Protein AF-A0A2C7AFA8-F1 (afdb_monomer_lite)

Foldseek 3Di:
DDDDDVVVVVVVVVVVVVVVVVVVVVVVVVPQAPCQADWDFDQDLQATFTWGHDNDPPDDTDRPCDPDDVDCRDHDCVNPVDDPDVDPDPPDDPDDDDDPPPPPPPDPDDDDDDDDDDDDPDDDDDDDDDD

Structure (mmCIF, N/CA/C/O backbone):
data_AF-A0A2C7AFA8-F1
#
_entry.id   AF-A0A2C7AFA8-F1
#
loop_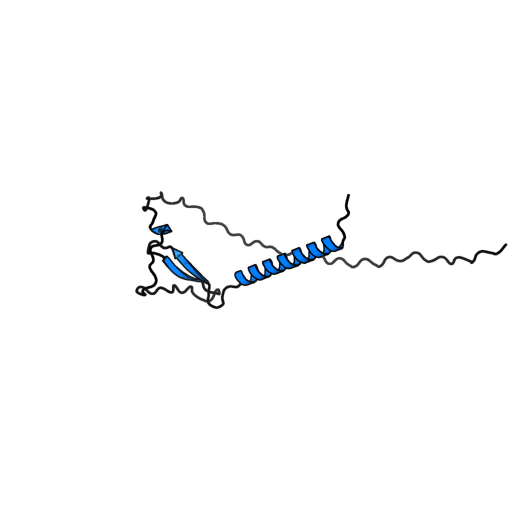
_atom_site.group_PDB
_atom_site.id
_atom_site.type_symbol
_atom_site.label_atom_id
_atom_site.label_alt_id
_atom_site.label_comp_id
_atom_site.label_asym_id
_atom_site.label_entity_id
_atom_site.label_seq_id
_atom_site.pdbx_PDB_ins_code
_atom_site.Cartn_x
_atom_site.Cartn_y
_atom_site.Cartn_z
_atom_site.occupancy
_atom_site.B_iso_or_equiv
_atom_site.auth_seq_id
_atom_site.auth_comp_id
_atom_site.auth_asym_id
_atom_site.auth_atom_id
_atom_site.pdbx_PDB_model_num
ATOM 1 N N . MET A 1 1 ? -1.377 41.184 -26.231 1.00 47.62 1 MET A N 1
ATOM 2 C CA . MET A 1 1 ? -0.750 39.852 -26.077 1.00 47.62 1 MET A CA 1
ATOM 3 C C . MET A 1 1 ? 0.617 40.021 -25.426 1.00 47.62 1 MET A C 1
ATOM 5 O O . MET A 1 1 ? 1.591 40.316 -26.108 1.00 47.62 1 MET A O 1
ATOM 9 N N . THR A 1 2 ? 0.693 39.940 -24.100 1.00 58.97 2 THR A N 1
ATOM 10 C CA . THR A 1 2 ? 1.954 40.039 -23.356 1.00 58.97 2 THR A CA 1
ATOM 11 C C . THR A 1 2 ? 2.692 38.707 -23.470 1.00 58.97 2 THR A C 1
ATOM 13 O O . THR A 1 2 ? 2.235 37.691 -22.956 1.00 58.97 2 THR A O 1
ATOM 16 N N . ARG A 1 3 ? 3.817 38.675 -24.197 1.00 69.38 3 ARG A N 1
ATOM 17 C CA . ARG A 1 3 ? 4.681 37.486 -24.230 1.00 69.38 3 ARG A CA 1
ATOM 18 C C . ARG A 1 3 ? 5.194 37.242 -22.806 1.00 69.38 3 ARG A C 1
ATOM 20 O O . ARG A 1 3 ? 5.846 38.142 -22.267 1.00 69.38 3 ARG A O 1
ATOM 27 N N . PRO A 1 4 ? 4.912 36.086 -22.180 1.00 68.12 4 PRO A N 1
ATOM 28 C CA . PRO A 1 4 ? 5.493 35.778 -20.884 1.00 68.12 4 PRO A CA 1
ATOM 29 C C . PRO A 1 4 ? 7.013 35.791 -21.046 1.00 68.12 4 PRO A C 1
ATOM 31 O O . PRO A 1 4 ? 7.564 35.144 -21.939 1.00 68.12 4 PRO A O 1
ATOM 34 N N . ARG A 1 5 ? 7.686 36.613 -20.235 1.00 82.00 5 ARG A N 1
ATOM 35 C CA . ARG A 1 5 ? 9.143 36.755 -20.284 1.00 82.00 5 ARG A CA 1
ATOM 36 C C . ARG A 1 5 ? 9.765 35.366 -20.078 1.00 82.00 5 ARG A C 1
ATOM 38 O O . ARG A 1 5 ? 9.359 34.683 -19.140 1.00 82.00 5 ARG A O 1
ATOM 45 N N . PRO A 1 6 ? 10.754 34.953 -20.890 1.00 87.44 6 PRO A N 1
ATOM 46 C CA . PRO A 1 6 ? 11.355 33.612 -20.831 1.00 87.44 6 PRO A CA 1
ATOM 47 C C . PRO A 1 6 ? 11.874 33.243 -19.433 1.00 87.44 6 PRO A C 1
ATOM 49 O O . PRO A 1 6 ? 11.892 32.075 -19.059 1.00 87.44 6 PRO A O 1
ATOM 52 N N . PHE A 1 7 ? 12.209 34.248 -18.624 1.00 89.25 7 PHE A N 1
ATOM 53 C CA . PHE A 1 7 ? 12.560 34.093 -17.218 1.00 89.25 7 PHE A CA 1
ATOM 54 C C . PHE A 1 7 ? 11.440 33.481 -16.356 1.00 89.25 7 PHE A C 1
ATOM 56 O O . PHE A 1 7 ? 11.708 32.585 -15.566 1.00 89.25 7 PHE A O 1
ATOM 63 N N . LEU A 1 8 ? 10.183 33.908 -16.532 1.00 91.94 8 LEU A N 1
ATOM 64 C CA . LEU A 1 8 ? 9.037 33.363 -15.790 1.00 91.94 8 LEU A CA 1
ATOM 65 C C . LEU A 1 8 ? 8.771 31.902 -16.161 1.00 91.94 8 LEU A C 1
ATOM 67 O O . LEU A 1 8 ? 8.479 31.094 -15.286 1.00 91.94 8 LEU A O 1
ATOM 71 N N . LEU A 1 9 ? 8.911 31.558 -17.446 1.00 93.44 9 LEU A N 1
ATOM 72 C CA . LEU A 1 9 ? 8.781 30.173 -17.904 1.00 93.44 9 LEU A CA 1
ATOM 73 C C . LEU A 1 9 ? 9.909 29.295 -17.351 1.00 93.44 9 LEU A C 1
ATOM 75 O O . LEU A 1 9 ? 9.643 28.184 -16.906 1.00 93.44 9 LEU A O 1
ATOM 79 N N . SER A 1 10 ? 11.143 29.809 -17.321 1.00 94.38 10 SER A N 1
ATOM 80 C CA . SER A 1 10 ? 12.287 29.114 -16.720 1.00 94.38 10 SER A CA 1
ATOM 81 C C . SER A 1 10 ? 12.081 28.868 -15.222 1.00 94.38 10 SER A C 1
ATOM 83 O O . SER A 1 10 ? 12.242 27.744 -14.752 1.00 94.38 10 SER A O 1
ATOM 85 N N . LEU A 1 11 ? 11.637 29.890 -14.481 1.00 95.94 11 LEU A N 1
ATOM 86 C CA . LEU A 1 11 ? 11.356 29.775 -13.051 1.00 95.94 11 LEU A CA 1
ATOM 87 C C . LEU A 1 11 ? 10.248 28.751 -12.774 1.00 95.94 11 LEU A C 1
ATOM 89 O O . LEU A 1 11 ? 10.403 27.908 -11.895 1.00 95.94 11 LEU A O 1
ATOM 93 N N . LEU A 1 12 ? 9.154 28.797 -13.541 1.00 96.00 12 LEU A N 1
ATOM 94 C CA . LEU A 1 12 ? 8.051 27.846 -13.416 1.00 96.00 12 LEU A CA 1
ATOM 95 C C . LEU A 1 12 ? 8.508 26.412 -13.710 1.00 96.00 12 LEU A C 1
ATOM 97 O O . LEU A 1 12 ? 8.161 25.499 -12.967 1.00 96.00 12 LEU A O 1
ATOM 101 N N . ALA A 1 13 ? 9.311 26.215 -14.758 1.00 96.00 13 ALA A N 1
ATOM 102 C CA . ALA A 1 13 ? 9.858 24.907 -15.099 1.00 96.00 13 ALA A CA 1
ATOM 103 C C . ALA A 1 13 ? 10.748 24.356 -13.974 1.00 96.00 13 ALA A C 1
ATOM 105 O O . ALA A 1 13 ? 10.584 23.207 -13.573 1.00 96.00 13 ALA A O 1
ATOM 106 N N . LEU A 1 14 ? 11.632 25.184 -13.410 1.00 97.00 14 LEU A N 1
ATOM 107 C CA . LEU A 1 14 ? 12.453 24.825 -12.249 1.00 97.00 14 LEU A CA 1
ATOM 108 C C . LEU A 1 14 ? 11.602 24.446 -11.034 1.00 97.00 14 LEU A C 1
ATOM 110 O O . LEU A 1 14 ? 11.896 23.454 -10.368 1.00 97.00 14 LEU A O 1
ATOM 114 N N . LEU A 1 15 ? 10.529 25.194 -10.770 1.00 96.81 15 LEU A N 1
ATOM 115 C CA . LEU A 1 15 ? 9.608 24.908 -9.672 1.00 96.81 15 LEU A CA 1
ATOM 116 C C . LEU A 1 15 ? 8.896 23.565 -9.863 1.00 96.81 15 LEU A C 1
ATOM 118 O O . LEU A 1 15 ? 8.841 22.766 -8.932 1.00 96.81 15 LEU A O 1
ATOM 122 N N . LEU A 1 16 ? 8.402 23.297 -11.072 1.00 96.00 16 LEU A N 1
ATOM 123 C CA . LEU A 1 16 ? 7.730 22.042 -11.410 1.00 96.00 16 LEU A CA 1
ATOM 124 C C . LEU A 1 16 ? 8.682 20.845 -11.310 1.00 96.00 16 LEU A C 1
ATOM 126 O O . LEU A 1 16 ? 8.313 19.816 -10.749 1.00 96.00 16 LEU A O 1
ATOM 130 N N . ILE A 1 17 ? 9.919 20.987 -11.794 1.00 96.38 17 ILE A N 1
ATOM 131 C CA . ILE A 1 17 ? 10.953 19.951 -11.669 1.00 96.38 17 ILE A CA 1
ATOM 132 C C . ILE A 1 17 ? 11.278 19.702 -10.192 1.00 96.38 17 ILE A C 1
ATOM 134 O O . ILE A 1 17 ? 11.322 18.552 -9.758 1.00 96.38 17 ILE A O 1
ATOM 138 N N . GLY A 1 18 ? 11.453 20.768 -9.406 1.00 94.38 18 GLY A N 1
ATOM 139 C CA . GLY A 1 18 ? 11.714 20.668 -7.972 1.00 94.38 18 GLY A CA 1
ATOM 140 C C . GLY A 1 18 ? 10.587 19.958 -7.218 1.00 94.38 18 GLY A C 1
ATOM 141 O O . GLY A 1 18 ? 10.852 19.048 -6.434 1.00 94.38 18 GLY A O 1
ATOM 142 N N . GLN A 1 19 ? 9.329 20.314 -7.493 1.00 92.75 19 GLN A N 1
ATOM 143 C CA . GLN A 1 19 ? 8.160 19.670 -6.886 1.00 92.75 19 GLN A CA 1
ATOM 144 C C . GLN A 1 19 ? 8.021 18.204 -7.307 1.00 92.75 19 GLN A C 1
ATOM 146 O O . GLN A 1 19 ? 7.756 17.352 -6.460 1.00 92.75 19 GLN A O 1
ATOM 151 N N . GLY A 1 20 ? 8.253 17.893 -8.585 1.00 92.12 20 GLY A N 1
ATOM 152 C CA . GLY A 1 20 ? 8.220 16.521 -9.089 1.00 92.12 20 GLY A CA 1
ATOM 153 C C . GLY A 1 20 ? 9.274 15.631 -8.429 1.00 92.12 20 GLY A C 1
ATOM 154 O O . GLY A 1 20 ? 8.959 14.532 -7.976 1.00 92.12 20 GLY A O 1
ATOM 155 N N . LEU A 1 21 ? 10.509 16.124 -8.299 1.00 93.12 21 LEU A N 1
ATOM 156 C CA . LEU A 1 21 ? 11.587 15.409 -7.611 1.00 93.12 21 LEU A CA 1
ATOM 157 C C . LEU A 1 21 ? 11.289 15.225 -6.119 1.00 93.12 21 LEU A C 1
ATOM 159 O O . LEU A 1 21 ? 11.482 14.132 -5.591 1.00 93.12 21 LEU A O 1
ATOM 163 N N . ALA A 1 22 ? 10.787 16.260 -5.442 1.00 87.75 22 ALA A N 1
ATOM 164 C CA . ALA A 1 22 ? 10.427 16.175 -4.029 1.00 87.75 22 ALA A CA 1
ATOM 165 C C . ALA A 1 22 ? 9.317 15.139 -3.783 1.00 87.75 22 ALA A C 1
ATOM 167 O O . ALA A 1 22 ? 9.437 14.320 -2.871 1.00 87.75 22 ALA A O 1
ATOM 168 N N . ALA A 1 23 ? 8.280 15.130 -4.625 1.00 82.81 23 ALA A N 1
ATOM 169 C CA . ALA A 1 23 ? 7.209 14.140 -4.563 1.00 82.81 23 ALA A CA 1
ATOM 170 C C . ALA A 1 23 ? 7.740 12.719 -4.808 1.00 82.81 23 ALA A C 1
ATOM 172 O O . ALA A 1 23 ? 7.457 11.819 -4.021 1.00 82.81 23 ALA A O 1
ATOM 173 N N . ALA A 1 24 ? 8.575 12.523 -5.834 1.00 80.12 24 ALA A N 1
ATOM 174 C CA . ALA A 1 24 ? 9.175 11.224 -6.133 1.00 80.12 24 ALA A CA 1
ATOM 175 C C . ALA A 1 24 ? 10.042 10.701 -4.975 1.00 80.12 24 ALA A C 1
ATOM 177 O O . ALA A 1 24 ? 9.919 9.539 -4.594 1.00 80.12 24 ALA A O 1
ATOM 178 N N . VAL A 1 25 ? 10.875 11.554 -4.368 1.00 86.00 25 VAL A N 1
ATOM 179 C CA . VAL A 1 25 ? 11.699 11.188 -3.201 1.00 86.00 25 VAL A CA 1
ATOM 180 C C . VAL A 1 25 ? 10.830 10.864 -1.989 1.00 86.00 25 VAL A C 1
ATOM 182 O O . VAL A 1 25 ? 11.120 9.908 -1.272 1.00 86.00 25 VAL A O 1
ATOM 185 N N . HIS A 1 26 ? 9.764 11.630 -1.752 1.00 82.19 26 HIS A N 1
ATOM 186 C CA . HIS A 1 26 ? 8.835 11.361 -0.659 1.00 82.19 26 HIS A CA 1
ATOM 187 C C . HIS A 1 26 ? 8.134 10.010 -0.840 1.00 82.19 26 HIS A C 1
ATOM 189 O O . HIS A 1 26 ? 8.144 9.194 0.078 1.00 82.19 26 HIS A O 1
ATOM 195 N N . CYS A 1 27 ? 7.611 9.736 -2.037 1.00 76.38 27 CYS A N 1
ATOM 196 C CA . CYS A 1 27 ? 6.991 8.454 -2.362 1.00 76.38 27 CYS A CA 1
ATOM 197 C C . CYS A 1 27 ? 7.990 7.296 -2.277 1.00 76.38 27 CYS A C 1
ATOM 199 O O . CYS A 1 27 ? 7.645 6.255 -1.735 1.00 76.38 27 CYS A O 1
ATOM 201 N N . LEU A 1 28 ? 9.231 7.470 -2.740 1.00 76.75 28 LEU A N 1
ATOM 202 C CA . LEU A 1 28 ? 10.276 6.449 -2.617 1.00 76.75 28 LEU A CA 1
ATOM 203 C C . LEU A 1 28 ? 10.639 6.169 -1.158 1.00 76.75 28 LEU A C 1
ATOM 205 O O . LEU A 1 28 ? 10.800 5.012 -0.791 1.00 76.75 28 LEU A O 1
ATOM 209 N N . ARG A 1 29 ? 10.727 7.199 -0.310 1.00 77.94 29 ARG A N 1
ATOM 210 C CA . ARG A 1 29 ? 10.952 7.011 1.131 1.00 77.94 29 ARG A CA 1
ATOM 211 C C . ARG A 1 29 ? 9.773 6.333 1.819 1.00 77.94 29 ARG A C 1
ATOM 213 O O . ARG A 1 29 ? 9.997 5.502 2.684 1.00 77.94 29 ARG A O 1
ATOM 220 N N . ALA A 1 30 ? 8.544 6.676 1.441 1.00 72.12 30 ALA A N 1
ATOM 221 C CA . ALA A 1 30 ? 7.345 6.038 1.978 1.00 72.12 30 ALA A CA 1
ATOM 222 C C . ALA A 1 30 ? 7.185 4.586 1.492 1.00 72.12 30 ALA A C 1
ATOM 224 O O . ALA A 1 30 ? 6.653 3.751 2.215 1.00 72.12 30 ALA A O 1
ATOM 225 N N . ALA A 1 31 ? 7.651 4.286 0.277 1.00 68.38 31 ALA A N 1
ATOM 226 C CA . ALA A 1 31 ? 7.624 2.951 -0.308 1.00 68.38 31 ALA A CA 1
ATOM 227 C C . ALA A 1 31 ? 8.775 2.058 0.171 1.00 68.38 31 ALA A C 1
ATOM 229 O O . ALA A 1 31 ? 8.700 0.843 0.003 1.00 68.38 31 ALA A O 1
ATOM 230 N N . GLN A 1 32 ? 9.840 2.629 0.744 1.00 67.94 32 GLN A N 1
ATOM 231 C CA . GLN A 1 32 ? 10.882 1.837 1.382 1.00 67.94 32 GLN A CA 1
ATOM 232 C C . GLN A 1 32 ? 10.302 1.198 2.646 1.00 67.94 32 GLN A C 1
ATOM 234 O O . GLN A 1 32 ? 9.948 1.922 3.580 1.00 67.94 32 GLN A O 1
ATOM 239 N N . PRO A 1 33 ? 10.188 -0.143 2.696 1.00 60.56 33 PRO A N 1
ATOM 240 C CA . PRO A 1 33 ? 9.727 -0.799 3.900 1.00 60.56 33 PRO A CA 1
ATOM 241 C C . PRO A 1 33 ? 10.718 -0.459 5.022 1.00 60.56 33 PRO A C 1
ATOM 243 O O . PRO A 1 33 ? 11.933 -0.551 4.811 1.00 60.56 33 PRO A O 1
ATOM 246 N N . PRO A 1 34 ? 10.244 -0.034 6.204 1.00 63.84 34 PRO A N 1
ATOM 247 C CA . PRO A 1 34 ? 11.126 0.131 7.348 1.00 63.84 34 PRO A CA 1
ATOM 248 C C . PRO A 1 34 ? 11.894 -1.177 7.568 1.00 63.84 34 PRO A C 1
ATOM 250 O O . 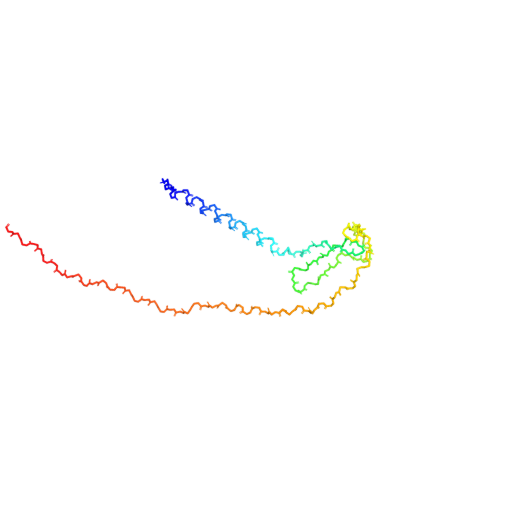PRO A 1 34 ? 11.315 -2.261 7.497 1.00 63.84 34 PRO A O 1
ATOM 253 N N . ALA A 1 35 ? 13.194 -1.083 7.865 1.00 62.41 35 ALA A N 1
ATOM 254 C CA . ALA A 1 35 ? 14.063 -2.249 8.074 1.00 62.41 35 ALA A CA 1
ATOM 255 C C . ALA A 1 35 ? 13.556 -3.206 9.174 1.00 62.41 35 ALA A C 1
ATOM 257 O O . ALA A 1 35 ? 14.010 -4.338 9.275 1.00 62.41 35 ALA A O 1
ATOM 258 N N . GLN A 1 36 ? 12.613 -2.737 9.993 1.00 63.59 36 GLN A N 1
ATOM 259 C CA . GLN A 1 36 ? 11.996 -3.452 11.103 1.00 63.59 36 GLN A CA 1
ATOM 260 C C . GLN A 1 36 ? 10.592 -4.000 10.777 1.00 63.59 36 GLN A C 1
ATOM 262 O O . GLN A 1 36 ? 9.895 -4.418 11.699 1.00 63.59 36 GLN A O 1
ATOM 267 N N . GLY A 1 37 ? 10.162 -3.986 9.509 1.00 66.62 37 GLY A N 1
ATOM 268 C CA . GLY A 1 37 ? 8.818 -4.405 9.097 1.00 66.62 37 GLY A CA 1
ATOM 269 C C . GLY A 1 37 ? 7.747 -3.336 9.340 1.00 66.62 37 GLY A C 1
ATOM 270 O O . GLY A 1 37 ? 7.932 -2.409 10.132 1.00 66.62 37 GLY A O 1
ATOM 271 N N . LEU A 1 38 ? 6.628 -3.424 8.617 1.00 72.75 38 LEU A N 1
ATOM 272 C CA . LEU A 1 38 ? 5.522 -2.471 8.747 1.00 72.75 38 LEU A CA 1
ATOM 273 C C . LEU A 1 38 ? 4.575 -2.930 9.856 1.00 72.75 38 LEU A C 1
ATOM 275 O O . LEU A 1 38 ? 3.959 -3.985 9.741 1.00 72.75 38 LEU A O 1
ATOM 279 N N . MET A 1 39 ? 4.414 -2.115 10.894 1.00 70.81 39 MET A N 1
ATOM 280 C CA . MET A 1 39 ? 3.414 -2.357 11.934 1.00 70.81 39 MET A CA 1
ATOM 281 C C . MET A 1 39 ? 2.050 -1.854 11.455 1.00 70.81 39 MET A C 1
ATOM 283 O O . MET A 1 39 ? 1.884 -0.664 11.188 1.00 70.81 39 MET A O 1
ATOM 287 N N . VAL A 1 40 ? 1.078 -2.756 11.337 1.00 75.38 40 VAL A N 1
ATOM 288 C CA . VAL A 1 40 ? -0.286 -2.448 10.893 1.00 75.38 40 VAL A CA 1
ATOM 289 C C . VAL A 1 40 ? -1.272 -2.841 11.980 1.00 75.38 40 VAL A C 1
ATOM 291 O O . VAL A 1 40 ? -1.262 -3.970 12.463 1.00 75.38 40 VAL A O 1
ATOM 294 N N . HIS A 1 41 ? -2.160 -1.920 12.345 1.00 74.38 41 HIS A N 1
ATOM 295 C CA . HIS A 1 41 ? -3.307 -2.251 13.180 1.00 74.38 41 HIS A CA 1
ATOM 296 C C . HIS A 1 41 ? -4.408 -2.883 12.319 1.00 74.38 41 HIS A C 1
ATOM 298 O O . HIS A 1 41 ? -4.996 -2.210 11.472 1.00 74.38 41 HIS A O 1
ATOM 304 N N . LEU A 1 42 ? -4.693 -4.166 12.533 1.00 76.56 42 LEU A N 1
ATOM 305 C CA . LEU A 1 42 ? -5.820 -4.875 11.942 1.00 76.56 42 LEU A CA 1
ATOM 306 C C . LEU A 1 42 ? -6.981 -4.921 12.929 1.00 76.56 42 LEU A C 1
ATOM 308 O O . LEU A 1 42 ? -6.843 -5.350 14.069 1.00 76.56 42 LEU A O 1
ATOM 312 N N . CYS A 1 43 ? -8.147 -4.483 12.477 1.00 76.75 43 CYS A N 1
ATOM 313 C CA . CYS A 1 43 ? -9.384 -4.624 13.228 1.00 76.75 43 CYS A CA 1
ATOM 314 C C . CYS A 1 43 ? -9.936 -6.040 12.982 1.00 76.75 43 CYS A C 1
ATOM 316 O O . CYS A 1 43 ? -10.289 -6.373 11.850 1.00 76.75 43 CYS A O 1
ATOM 318 N N . THR A 1 44 ? -9.952 -6.880 14.017 1.00 74.00 44 THR A N 1
ATOM 319 C CA . THR A 1 44 ? -10.488 -8.251 13.992 1.00 74.00 44 THR A CA 1
ATOM 320 C C . THR A 1 44 ? -11.767 -8.315 14.842 1.00 74.00 44 THR A C 1
ATOM 322 O O . THR A 1 44 ? -12.025 -7.393 15.624 1.00 74.00 44 THR A O 1
ATOM 325 N N . PRO A 1 45 ? -12.609 -9.360 14.715 1.00 69.25 45 PRO A N 1
ATOM 326 C CA . PRO A 1 45 ? -13.795 -9.500 15.567 1.00 69.25 45 PRO A CA 1
ATOM 327 C C . PRO A 1 45 ? -13.466 -9.606 17.067 1.00 69.25 45 PRO A C 1
ATOM 329 O O . PRO A 1 45 ? -14.327 -9.330 17.899 1.00 69.25 45 PRO A O 1
ATOM 332 N N . GLU A 1 46 ? -12.230 -9.969 17.417 1.00 71.56 46 GLU A N 1
ATOM 333 C CA . GLU A 1 46 ? -11.715 -9.999 18.789 1.00 71.56 46 GLU A CA 1
ATOM 334 C C . GLU A 1 46 ? -11.175 -8.639 19.270 1.00 71.56 46 GLU A C 1
ATOM 336 O O . GLU A 1 46 ? -10.855 -8.499 20.450 1.00 71.56 46 GLU A O 1
ATOM 341 N N . GLY A 1 47 ? -11.052 -7.646 18.383 1.00 70.62 47 GLY A N 1
ATOM 342 C CA . GLY A 1 47 ? -10.551 -6.308 18.692 1.00 70.62 47 GLY A CA 1
ATOM 343 C C . GLY A 1 47 ? -9.434 -5.841 17.758 1.00 70.62 47 GLY A C 1
ATOM 344 O O . GLY A 1 47 ? -9.153 -6.426 16.714 1.00 70.62 47 GLY A O 1
ATOM 345 N N . LEU A 1 48 ? -8.798 -4.727 18.113 1.00 73.88 48 LEU A N 1
ATOM 346 C CA . LEU A 1 48 ? -7.685 -4.178 17.341 1.00 73.88 48 LEU A CA 1
ATOM 347 C C . LEU A 1 48 ? -6.390 -4.963 17.634 1.00 73.88 48 LEU A C 1
ATOM 349 O O . LEU A 1 48 ? -5.879 -4.921 18.751 1.00 73.88 48 LEU A O 1
ATOM 353 N N . ARG A 1 49 ? -5.841 -5.658 16.634 1.00 75.25 49 ARG A N 1
ATOM 354 C CA . ARG A 1 49 ? -4.553 -6.368 16.703 1.00 75.25 49 ARG A CA 1
ATOM 355 C C . ARG A 1 49 ? -3.462 -5.593 15.981 1.00 75.25 49 ARG A C 1
ATOM 357 O O . ARG A 1 49 ? -3.725 -4.961 14.966 1.00 75.25 49 ARG A O 1
ATOM 364 N N . LEU A 1 50 ? -2.235 -5.638 16.485 1.00 74.38 50 LEU A N 1
ATOM 365 C CA . LEU A 1 50 ? -1.068 -5.057 15.825 1.00 74.38 50 LEU A CA 1
ATOM 366 C C . LEU A 1 50 ? -0.272 -6.189 15.177 1.00 74.38 50 LEU A C 1
ATOM 368 O O . LEU A 1 50 ? 0.196 -7.084 15.870 1.00 74.38 50 LEU A O 1
ATOM 372 N N . VAL A 1 51 ? -0.148 -6.168 13.855 1.00 75.44 51 VAL A N 1
ATOM 373 C CA . VAL A 1 51 ? 0.590 -7.185 13.102 1.00 75.44 51 VAL A CA 1
ATOM 374 C C . VAL A 1 51 ? 1.813 -6.547 12.477 1.00 75.44 51 VAL A C 1
ATOM 376 O O . VAL A 1 51 ? 1.731 -5.485 11.854 1.00 75.44 51 VAL A O 1
ATOM 379 N N . ARG A 1 52 ? 2.952 -7.216 12.633 1.00 74.12 52 ARG A N 1
ATOM 380 C CA . ARG A 1 52 ? 4.201 -6.835 11.996 1.00 74.12 52 ARG A CA 1
ATOM 381 C C . ARG A 1 52 ? 4.287 -7.519 10.643 1.00 74.12 52 ARG A C 1
ATOM 383 O O . ARG A 1 52 ? 4.500 -8.726 10.554 1.00 74.12 52 ARG A O 1
ATOM 390 N N . MET A 1 53 ? 4.110 -6.758 9.570 1.00 71.38 53 MET A N 1
ATOM 391 C CA . MET A 1 53 ? 4.376 -7.282 8.237 1.00 71.38 53 MET A CA 1
ATOM 392 C C . MET A 1 53 ? 5.890 -7.391 8.032 1.00 71.38 53 MET A C 1
ATOM 394 O O . MET A 1 53 ? 6.609 -6.418 8.293 1.00 71.38 53 MET A O 1
ATOM 398 N N . PRO A 1 54 ? 6.382 -8.539 7.548 1.00 67.25 54 PRO A N 1
ATOM 399 C CA . PRO A 1 54 ? 7.804 -8.767 7.374 1.00 67.25 54 PRO A CA 1
ATOM 400 C C . PRO A 1 54 ? 8.375 -7.853 6.288 1.00 67.25 54 PRO A C 1
ATOM 402 O O . PRO A 1 54 ? 7.719 -7.543 5.294 1.00 67.25 54 PRO A O 1
ATOM 405 N N . ALA A 1 55 ? 9.624 -7.422 6.473 1.00 66.81 55 ALA A N 1
ATOM 406 C CA . ALA A 1 55 ? 10.319 -6.554 5.521 1.00 66.81 55 ALA A CA 1
ATOM 407 C C . ALA A 1 55 ? 10.836 -7.300 4.270 1.00 66.81 55 ALA A C 1
ATOM 409 O O . ALA A 1 55 ? 11.348 -6.665 3.349 1.00 66.81 55 ALA A O 1
ATOM 410 N N . GLY A 1 56 ? 10.718 -8.632 4.222 1.00 66.81 56 GLY A N 1
ATOM 411 C CA . GLY A 1 56 ? 11.207 -9.466 3.124 1.00 66.81 56 GLY A CA 1
ATOM 412 C C . GLY A 1 56 ? 10.575 -10.864 3.099 1.00 66.81 56 GLY A C 1
ATOM 413 O O . GLY A 1 56 ? 9.894 -11.239 4.052 1.00 66.81 56 GLY A O 1
ATOM 414 N N . PRO A 1 57 ? 10.798 -11.636 2.020 1.00 61.03 57 PRO A N 1
ATOM 415 C CA . PRO A 1 57 ? 10.161 -12.939 1.797 1.00 61.03 57 PRO A CA 1
ATOM 416 C C . PRO A 1 57 ? 10.597 -14.029 2.789 1.00 61.03 57 PRO A C 1
ATOM 418 O O . PRO A 1 57 ? 9.864 -14.993 2.981 1.00 61.03 57 PRO A O 1
ATOM 421 N N . ASP A 1 58 ? 11.752 -13.858 3.438 1.00 64.00 58 ASP A N 1
ATOM 422 C CA . ASP A 1 58 ? 12.338 -14.854 4.347 1.00 64.00 58 ASP A CA 1
ATOM 423 C C . ASP A 1 58 ? 12.019 -14.599 5.828 1.00 64.00 58 ASP A C 1
ATOM 425 O O . ASP A 1 58 ? 12.486 -15.328 6.702 1.00 64.00 58 ASP A O 1
ATOM 429 N N . GLN A 1 59 ? 11.245 -13.554 6.134 1.00 59.25 59 GLN A N 1
ATOM 430 C CA . GLN A 1 59 ? 10.826 -13.259 7.501 1.00 59.25 59 GLN A CA 1
ATOM 431 C C . GLN A 1 59 ? 9.352 -13.647 7.658 1.00 59.25 59 GLN A C 1
ATOM 433 O O . GLN A 1 59 ? 8.512 -13.140 6.911 1.00 59.25 59 GLN A O 1
ATOM 438 N N . PRO A 1 60 ? 9.000 -14.550 8.588 1.00 61.78 60 PRO A N 1
ATOM 439 C CA . PRO A 1 60 ? 7.602 -14.805 8.893 1.00 61.78 60 PRO A CA 1
ATOM 440 C C . PRO A 1 60 ? 6.968 -13.534 9.472 1.00 61.78 60 PRO A C 1
ATOM 442 O O . PRO A 1 60 ? 7.615 -12.773 10.191 1.00 61.78 60 PRO A O 1
ATOM 445 N N . ALA A 1 61 ? 5.696 -13.297 9.152 1.00 61.56 61 ALA A N 1
ATOM 446 C CA . ALA A 1 61 ? 4.917 -12.280 9.844 1.00 61.56 61 ALA A CA 1
ATOM 447 C C . ALA A 1 61 ? 4.761 -12.714 11.306 1.00 61.56 61 ALA A C 1
ATOM 449 O O . ALA A 1 61 ? 4.048 -13.676 11.592 1.00 61.56 61 ALA A O 1
ATOM 450 N N . GLU A 1 62 ? 5.453 -12.044 12.223 1.00 61.44 62 GLU A N 1
ATOM 451 C CA . GLU A 1 62 ? 5.230 -12.243 13.650 1.00 61.44 62 GLU A CA 1
ATOM 452 C C . GLU A 1 62 ? 4.000 -11.433 14.067 1.00 61.44 62 GLU A C 1
ATOM 454 O O . GLU A 1 62 ? 3.971 -10.199 14.021 1.00 61.44 62 GLU A O 1
ATOM 459 N N . GLU A 1 63 ? 2.943 -12.144 14.456 1.00 59.06 63 GLU A N 1
ATOM 460 C CA . GLU A 1 63 ? 1.866 -11.556 15.241 1.00 59.06 63 GLU A CA 1
ATOM 461 C C . GLU A 1 63 ? 2.455 -11.234 16.620 1.00 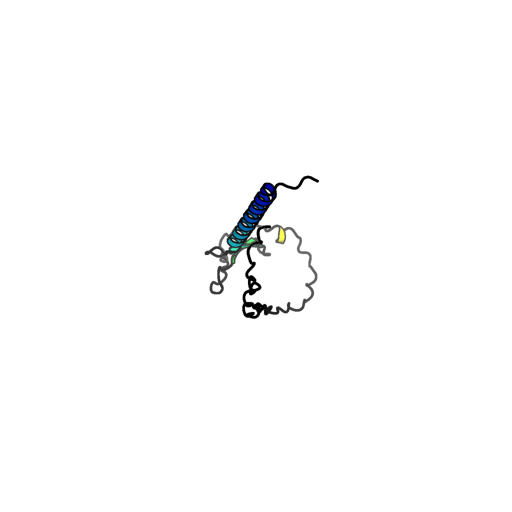59.06 63 GLU A C 1
ATOM 463 O O . GLU A 1 63 ? 2.639 -12.114 17.462 1.00 59.06 63 GLU A O 1
ATOM 468 N N . GLU A 1 64 ? 2.803 -9.967 16.848 1.00 56.78 64 GLU A N 1
ATOM 469 C CA . GLU A 1 64 ? 3.242 -9.501 18.162 1.00 56.78 64 GLU A CA 1
ATOM 470 C C . GLU A 1 64 ? 1.995 -9.372 19.050 1.00 56.78 64 GLU A C 1
ATOM 472 O O . GLU A 1 64 ? 1.385 -8.318 19.215 1.00 56.78 64 GLU A O 1
ATOM 477 N N . GLY A 1 65 ? 1.550 -10.534 19.524 1.00 50.41 65 GLY A N 1
ATOM 478 C CA . GLY A 1 65 ? 0.299 -10.743 20.231 1.00 50.41 65 GLY A CA 1
ATOM 479 C C . GLY A 1 65 ? 0.213 -12.187 20.704 1.00 50.41 65 GLY A C 1
ATOM 480 O O . GLY A 1 65 ? -0.634 -12.951 20.250 1.00 50.41 65 GLY A O 1
ATOM 481 N N . ALA A 1 66 ? 1.117 -12.582 21.604 1.00 45.34 66 ALA A N 1
ATOM 482 C CA . ALA A 1 66 ? 0.998 -13.856 22.304 1.00 45.34 66 ALA A CA 1
ATOM 483 C C . ALA A 1 66 ? -0.400 -13.966 22.949 1.00 45.34 66 ALA A C 1
ATOM 485 O O . ALA A 1 66 ? -0.883 -12.962 23.491 1.00 45.34 66 ALA A O 1
ATOM 486 N N . PRO A 1 67 ? -1.048 -15.148 22.945 1.00 45.75 67 PRO A N 1
ATOM 487 C CA . PRO A 1 67 ? -2.299 -15.346 23.669 1.00 45.75 67 PRO A CA 1
ATOM 488 C C . PRO A 1 67 ? -2.050 -15.058 25.157 1.00 45.75 67 PRO A C 1
ATOM 490 O O . PRO A 1 67 ? -1.451 -15.866 25.861 1.00 45.75 67 PRO A O 1
ATOM 493 N N . GLY A 1 68 ? -2.450 -13.868 25.616 1.00 44.94 68 GLY A N 1
ATOM 494 C CA . GLY A 1 68 ? -2.276 -13.419 27.000 1.00 44.94 68 GLY A CA 1
ATOM 495 C C . GLY A 1 68 ? -1.345 -12.223 27.233 1.00 44.94 68 GLY A C 1
ATOM 496 O O . GLY A 1 68 ? -1.222 -11.809 28.385 1.00 44.94 68 GLY A O 1
ATOM 497 N N . GLN A 1 69 ? -0.722 -11.617 26.213 1.00 45.53 69 GLN A N 1
ATOM 498 C CA . GLN A 1 69 ? -0.149 -10.278 26.417 1.00 45.53 69 GLN A CA 1
ATOM 499 C C . GLN A 1 69 ? -1.280 -9.242 26.511 1.00 45.53 69 GLN A C 1
ATOM 501 O O . GLN A 1 69 ? -2.198 -9.284 25.688 1.00 45.53 69 GLN A O 1
ATOM 506 N N . PRO A 1 70 ? -1.220 -8.279 27.451 1.00 45.09 70 PRO A N 1
ATOM 507 C CA . PRO A 1 70 ? -2.132 -7.146 27.498 1.00 45.09 70 PRO A CA 1
ATOM 508 C C . PRO A 1 70 ? -1.738 -6.155 26.394 1.00 45.09 70 PRO A C 1
ATOM 510 O O . PRO A 1 70 ? -1.389 -5.005 26.651 1.00 45.09 70 PRO A O 1
ATOM 513 N N . GLY A 1 71 ? -1.757 -6.614 25.141 1.00 48.47 71 GLY A N 1
ATOM 514 C CA . GLY A 1 71 ? -1.904 -5.717 24.013 1.00 48.47 71 GLY A CA 1
ATOM 515 C C . GLY A 1 71 ? -3.183 -4.927 24.245 1.00 48.47 71 GLY A C 1
ATOM 516 O O . GLY A 1 71 ? -4.132 -5.445 24.834 1.00 48.47 71 GLY A O 1
ATOM 517 N N . LEU A 1 72 ? -3.185 -3.663 23.842 1.00 51.97 72 LEU A N 1
ATOM 518 C CA . LEU A 1 72 ? -4.359 -2.802 23.806 1.00 51.97 72 LEU A CA 1
ATOM 519 C C . LEU A 1 72 ? -5.461 -3.490 22.979 1.00 51.97 72 LEU A C 1
ATOM 521 O O . LEU A 1 72 ? -5.640 -3.158 21.811 1.00 51.97 72 LEU A O 1
ATOM 525 N N . GLY A 1 73 ? -6.177 -4.453 23.569 1.00 54.75 73 GLY A N 1
ATOM 526 C CA . GLY A 1 73 ? -7.360 -5.139 23.054 1.00 54.75 73 GLY A CA 1
ATOM 527 C C . GLY A 1 73 ? -8.509 -4.149 23.032 1.00 54.75 73 GLY A C 1
ATOM 528 O O . GLY A 1 73 ? -9.503 -4.279 23.740 1.00 54.75 73 GLY A O 1
ATOM 529 N N . GLY A 1 74 ? -8.282 -3.060 22.308 1.00 62.41 74 GLY A N 1
ATOM 530 C CA . GLY A 1 74 ? -9.162 -1.932 22.205 1.00 62.41 74 GLY A CA 1
ATOM 531 C C . GLY A 1 74 ? -10.360 -2.349 21.384 1.00 62.41 74 GLY A C 1
ATOM 532 O O . GLY A 1 74 ? -10.231 -2.942 20.309 1.00 62.41 74 GLY A O 1
ATOM 533 N N . TRP A 1 75 ? -11.525 -1.999 21.908 1.00 64.75 75 TRP A N 1
ATOM 534 C CA . TRP A 1 75 ? -12.767 -1.968 21.166 1.00 64.75 75 TRP A CA 1
ATOM 535 C C . TRP A 1 75 ? -12.537 -1.237 19.837 1.00 64.75 75 TRP A C 1
ATOM 537 O O . TRP A 1 75 ? -12.210 -0.049 19.813 1.00 64.75 75 TRP A O 1
ATOM 547 N N . CYS A 1 76 ? -12.656 -1.960 18.727 1.00 68.69 76 CYS A N 1
ATOM 548 C CA . CYS A 1 76 ? -12.603 -1.363 17.403 1.00 68.69 76 CYS A CA 1
ATOM 549 C C . CYS A 1 76 ? -14.022 -0.928 16.995 1.00 68.69 76 CYS A C 1
ATOM 551 O O . CYS A 1 76 ? -14.877 -1.799 16.801 1.00 68.69 76 CYS A O 1
ATOM 553 N N . PRO A 1 77 ? -14.299 0.379 16.807 1.00 68.56 77 PRO A N 1
ATOM 554 C CA . PRO A 1 77 ? -15.624 0.848 16.400 1.00 68.56 77 PRO A CA 1
ATOM 555 C C . PRO A 1 77 ? -16.097 0.206 15.098 1.00 68.56 77 PRO A C 1
ATOM 557 O O . PRO A 1 77 ? -17.277 -0.074 14.954 1.00 68.56 77 PRO A O 1
ATOM 560 N N . ALA A 1 78 ? -15.199 -0.087 14.156 1.00 68.81 78 ALA A N 1
ATOM 561 C CA . ALA A 1 78 ? -15.596 -0.697 12.889 1.00 68.81 78 ALA A CA 1
ATOM 562 C C . ALA A 1 78 ? -16.181 -2.114 13.065 1.00 68.81 78 ALA A C 1
ATOM 564 O O . ALA A 1 78 ? -17.188 -2.431 12.438 1.00 68.81 78 ALA A O 1
ATOM 565 N N . CYS A 1 79 ? -15.598 -2.941 13.941 1.00 66.31 79 CYS A N 1
ATOM 566 C CA . CYS A 1 79 ? -16.079 -4.306 14.195 1.00 66.31 79 CYS A CA 1
ATOM 567 C C . CYS A 1 79 ? -17.185 -4.386 15.254 1.00 66.31 79 CYS A C 1
ATOM 569 O O . CYS A 1 79 ? -17.994 -5.308 15.201 1.00 66.31 79 CYS A O 1
ATOM 571 N N . HIS A 1 80 ? -17.239 -3.445 16.202 1.00 70.31 80 HIS A N 1
ATOM 572 C CA . HIS A 1 80 ? -18.163 -3.519 17.339 1.00 70.31 80 HIS A CA 1
ATOM 573 C C . HIS A 1 80 ? -19.265 -2.448 17.355 1.00 70.31 80 HIS A C 1
ATOM 575 O O . HIS A 1 80 ? -20.158 -2.541 18.195 1.00 70.31 80 HIS A O 1
ATOM 581 N N . ALA A 1 81 ? -19.237 -1.437 16.477 1.00 69.44 81 ALA A N 1
ATOM 582 C CA . ALA A 1 81 ? -20.325 -0.455 16.386 1.00 69.44 81 ALA A CA 1
ATOM 583 C C . ALA A 1 81 ? -21.464 -0.905 15.463 1.00 69.44 81 ALA A C 1
ATOM 585 O O . ALA A 1 81 ? -22.580 -0.406 15.604 1.00 69.44 81 ALA A O 1
ATOM 586 N N . LEU A 1 82 ? -21.220 -1.840 14.536 1.00 61.50 82 LEU A N 1
ATOM 587 C CA . LEU A 1 82 ? -22.306 -2.441 13.770 1.00 61.50 82 LEU A CA 1
ATOM 588 C C . LEU A 1 82 ? -22.887 -3.626 14.553 1.00 61.50 82 LEU A C 1
ATOM 590 O O . LEU A 1 82 ? -22.138 -4.552 14.877 1.00 61.50 82 LEU A O 1
ATOM 594 N N . PRO A 1 83 ? -24.207 -3.653 14.834 1.00 61.94 83 PRO A N 1
ATOM 595 C CA . PRO A 1 83 ? -24.846 -4.902 15.219 1.00 61.94 83 PRO A CA 1
ATOM 596 C C . PRO A 1 83 ? -24.532 -5.906 14.115 1.00 61.94 83 PRO A C 1
ATOM 598 O O . PRO A 1 83 ? -24.586 -5.542 12.939 1.00 61.94 83 PRO A O 1
ATOM 601 N N . GLN A 1 84 ? -24.154 -7.130 14.484 1.00 62.44 84 GLN A N 1
ATOM 602 C CA . GLN A 1 84 ? -23.876 -8.184 13.518 1.00 62.44 84 GLN A CA 1
ATOM 603 C C . GLN A 1 84 ? -25.168 -8.503 12.763 1.00 62.44 84 GLN A C 1
ATOM 605 O O . GLN A 1 84 ? -25.921 -9.405 13.122 1.00 62.44 84 GLN A O 1
ATOM 610 N N . LEU A 1 85 ? -25.469 -7.703 11.738 1.00 60.97 85 LEU A N 1
ATOM 611 C CA . LEU A 1 85 ? -26.455 -8.046 10.744 1.00 60.97 85 LEU A CA 1
ATOM 612 C C . LEU A 1 85 ? -25.935 -9.339 10.143 1.00 60.97 85 LEU A C 1
ATOM 614 O O . LEU A 1 85 ? -24.811 -9.379 9.640 1.00 60.97 85 LEU A O 1
ATOM 618 N N . ALA A 1 86 ? -26.749 -10.387 10.229 1.00 67.81 86 ALA A N 1
ATOM 619 C CA . ALA A 1 86 ? -26.545 -11.597 9.462 1.00 67.81 86 ALA A CA 1
ATOM 620 C C . ALA A 1 86 ? -26.577 -11.201 7.981 1.00 67.81 86 ALA A C 1
ATOM 622 O O . ALA A 1 86 ? -27.632 -11.130 7.351 1.00 67.81 86 ALA A O 1
ATOM 623 N N . LEU A 1 87 ? -25.410 -10.838 7.457 1.00 69.69 87 LEU A N 1
ATOM 624 C CA . LEU A 1 87 ? -25.224 -10.581 6.049 1.00 69.69 87 LEU A CA 1
ATOM 625 C C . LEU A 1 87 ? -25.417 -11.930 5.349 1.00 69.69 87 LEU A C 1
ATOM 627 O O . LEU A 1 87 ? -24.878 -12.940 5.816 1.00 69.69 87 LEU A O 1
ATOM 631 N N . PRO A 1 88 ? -26.195 -11.984 4.258 1.00 76.50 88 PRO A N 1
ATOM 632 C CA . PRO A 1 88 ? -26.236 -13.182 3.436 1.00 76.50 88 PRO A CA 1
ATOM 633 C C . PRO A 1 88 ? -24.806 -13.543 3.026 1.00 76.50 88 PRO A C 1
ATOM 635 O O . PRO A 1 88 ? -23.983 -12.654 2.791 1.00 76.50 88 PRO A O 1
ATOM 638 N N . ALA A 1 89 ? -24.510 -14.845 2.973 1.00 80.31 89 ALA A N 1
ATOM 639 C CA . ALA A 1 89 ? -23.188 -15.325 2.590 1.00 80.31 89 ALA A CA 1
ATOM 640 C C . ALA A 1 89 ? -22.747 -14.634 1.285 1.00 80.31 89 ALA A C 1
ATOM 642 O O . ALA A 1 89 ? -23.541 -14.588 0.336 1.00 80.31 89 ALA A O 1
ATOM 643 N N . PRO A 1 90 ? -21.527 -14.064 1.229 1.00 77.81 90 PRO A N 1
ATOM 644 C CA . PRO A 1 90 ? -21.068 -13.395 0.025 1.00 77.81 90 PRO A CA 1
ATOM 645 C C . PRO A 1 90 ? -21.091 -14.400 -1.133 1.0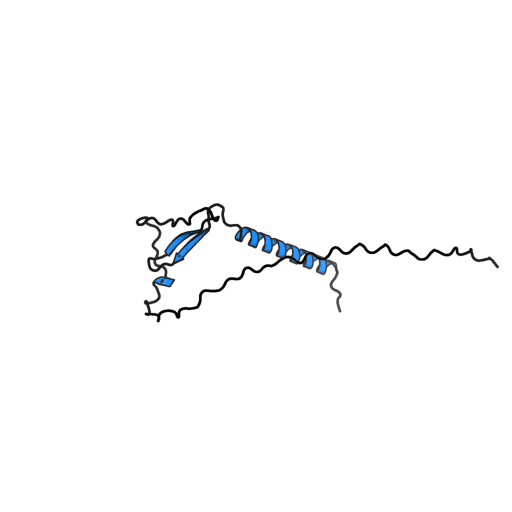0 77.81 90 PRO A C 1
ATOM 647 O O . PRO A 1 90 ? -20.722 -15.564 -0.940 1.00 77.81 90 PRO A O 1
ATOM 650 N N . PRO A 1 91 ? -21.538 -13.994 -2.333 1.00 83.00 91 PRO A N 1
ATOM 651 C CA . PRO A 1 91 ? -21.513 -14.883 -3.482 1.00 83.00 91 PRO A CA 1
ATOM 652 C C . PRO A 1 91 ? -20.072 -15.337 -3.737 1.00 83.00 91 PRO A C 1
ATOM 654 O O . PRO A 1 91 ? -19.138 -14.536 -3.664 1.00 83.00 91 PRO A O 1
ATOM 657 N N . LEU A 1 92 ? -19.893 -16.624 -4.043 1.00 86.69 92 LEU A N 1
ATOM 658 C CA . LEU A 1 92 ? -18.602 -17.173 -4.451 1.00 86.69 92 LEU A CA 1
ATOM 659 C C . LEU A 1 92 ? -18.180 -16.504 -5.763 1.00 86.69 92 LEU A C 1
ATOM 661 O O . LEU A 1 92 ? -18.662 -16.855 -6.840 1.00 86.69 92 LEU A O 1
ATOM 665 N N . LEU A 1 93 ? -17.294 -15.515 -5.668 1.00 85.12 93 LEU A N 1
ATOM 666 C CA . LEU A 1 93 ? -16.650 -14.930 -6.833 1.00 85.12 93 LEU A CA 1
ATOM 667 C C . LEU A 1 93 ? -15.558 -15.893 -7.324 1.00 85.12 93 LEU A C 1
ATOM 669 O O . LEU A 1 93 ? -14.832 -16.460 -6.502 1.00 85.12 93 LEU A O 1
ATOM 673 N N . PRO A 1 94 ? -15.410 -16.097 -8.644 1.00 86.06 94 PRO A N 1
ATOM 674 C CA . PRO A 1 94 ? -14.281 -16.849 -9.171 1.00 86.06 94 PRO A CA 1
ATOM 675 C C . PRO A 1 94 ? -12.973 -16.178 -8.738 1.00 86.06 94 PRO A C 1
ATOM 677 O O . PRO A 1 94 ? -12.873 -14.950 -8.719 1.00 86.06 94 PRO A O 1
ATOM 680 N N . ALA A 1 95 ? -11.966 -16.986 -8.399 1.00 82.94 95 ALA A N 1
ATOM 681 C CA . ALA A 1 95 ? -10.660 -16.470 -8.013 1.00 82.94 95 ALA A CA 1
ATOM 682 C C . ALA A 1 95 ? -10.098 -15.560 -9.125 1.00 82.94 95 ALA A C 1
ATOM 684 O O . ALA A 1 95 ? -10.155 -15.939 -10.304 1.00 82.94 95 ALA A O 1
ATOM 685 N N . PRO A 1 96 ? -9.558 -14.375 -8.787 1.00 79.62 96 PRO A N 1
ATOM 686 C CA . PRO A 1 96 ? -8.958 -13.497 -9.778 1.00 79.62 96 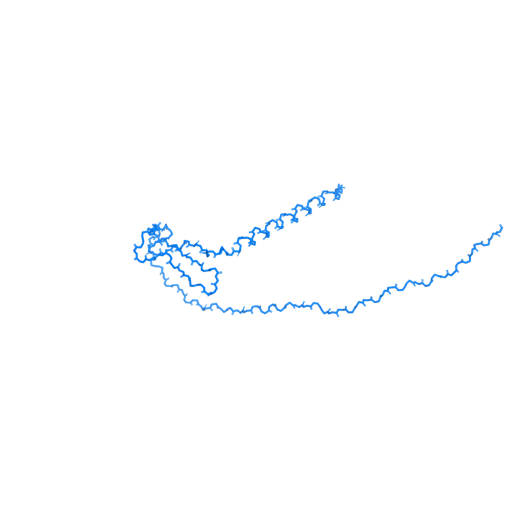PRO A CA 1
ATOM 687 C C . PRO A 1 96 ? -7.820 -14.232 -10.490 1.00 79.62 96 PRO A C 1
ATOM 689 O O . PRO A 1 96 ? -6.899 -14.759 -9.862 1.00 79.62 96 PRO A O 1
ATOM 692 N N . ARG A 1 97 ? -7.891 -14.280 -11.822 1.00 80.56 97 ARG A N 1
ATOM 693 C CA . ARG A 1 97 ? -6.802 -14.786 -12.656 1.00 80.56 97 ARG A CA 1
ATOM 694 C C . ARG A 1 97 ? -5.775 -13.682 -12.836 1.00 80.56 97 ARG A C 1
ATOM 696 O O . ARG A 1 97 ? -5.980 -12.752 -13.610 1.00 80.56 97 ARG A O 1
ATOM 703 N N . TRP A 1 98 ? -4.677 -13.796 -12.105 1.00 77.31 98 TRP A N 1
ATOM 704 C CA . TRP A 1 98 ? -3.517 -12.942 -12.293 1.00 77.31 98 TRP A CA 1
ATOM 705 C C . TRP A 1 98 ? -2.721 -13.441 -13.495 1.00 77.31 98 TRP A C 1
ATOM 707 O O . TRP A 1 98 ? -2.308 -14.598 -13.540 1.00 77.31 98 TRP A O 1
ATOM 717 N N . HIS A 1 99 ? -2.504 -12.561 -14.465 1.00 80.12 99 HIS A N 1
ATOM 718 C CA . HIS A 1 99 ? -1.538 -12.780 -15.530 1.00 80.12 99 HIS A CA 1
ATOM 719 C C . HIS A 1 99 ? -0.352 -11.859 -15.269 1.00 80.12 99 HIS A C 1
ATOM 721 O O . HIS A 1 99 ? -0.531 -10.655 -15.082 1.00 80.12 99 HIS A O 1
ATOM 727 N N . LEU A 1 100 ? 0.853 -12.429 -15.239 1.00 74.50 100 LEU A N 1
ATOM 728 C CA . LEU A 1 100 ? 2.074 -11.636 -15.280 1.00 74.50 100 LEU A CA 1
ATOM 729 C C . LEU A 1 100 ? 2.060 -10.834 -16.580 1.00 74.50 100 LEU A C 1
ATOM 731 O O . LEU A 1 100 ? 1.926 -11.394 -17.668 1.00 74.50 100 LEU A O 1
ATOM 735 N N . ALA A 1 101 ? 2.146 -9.512 -16.459 1.00 71.81 101 ALA A N 1
ATOM 736 C CA . ALA A 1 101 ? 2.353 -8.667 -17.615 1.00 71.81 101 ALA A CA 1
ATOM 737 C C . ALA A 1 101 ? 3.803 -8.867 -18.069 1.00 71.81 101 ALA A C 1
ATOM 739 O O . ALA A 1 101 ? 4.722 -8.343 -17.440 1.00 71.81 101 ALA A O 1
ATOM 740 N N . ASP A 1 102 ? 4.005 -9.619 -19.153 1.00 69.19 102 ASP A N 1
ATOM 741 C CA . ASP A 1 102 ? 5.283 -9.669 -19.866 1.00 69.19 102 ASP A CA 1
ATOM 742 C C . ASP A 1 102 ? 5.517 -8.316 -20.548 1.00 69.19 102 ASP A C 1
ATOM 744 O O . ASP A 1 102 ? 5.334 -8.129 -21.752 1.00 69.19 102 ASP A O 1
ATOM 748 N N . ILE A 1 103 ? 5.898 -7.319 -19.752 1.00 66.06 103 ILE A N 1
ATOM 749 C CA . ILE A 1 103 ? 6.384 -6.043 -20.259 1.00 66.06 103 ILE A CA 1
ATOM 750 C C . ILE A 1 103 ? 7.852 -6.262 -20.615 1.00 66.06 103 ILE A C 1
ATOM 752 O O . ILE A 1 103 ? 8.758 -5.866 -19.888 1.00 66.06 103 ILE A O 1
ATOM 756 N N . ALA A 1 104 ? 8.099 -6.923 -21.745 1.00 70.62 104 ALA A N 1
ATOM 757 C CA . ALA A 1 104 ? 9.410 -6.864 -22.367 1.00 70.62 104 ALA A CA 1
ATOM 758 C C . ALA A 1 104 ? 9.598 -5.429 -22.897 1.00 70.62 104 ALA A C 1
ATOM 760 O O . ALA A 1 104 ? 8.829 -5.003 -23.770 1.00 70.62 104 ALA A O 1
ATOM 761 N N . PRO A 1 105 ? 10.571 -4.645 -22.397 1.00 67.31 105 PRO A N 1
ATOM 762 C CA . PRO A 1 105 ? 10.849 -3.342 -22.974 1.00 67.31 105 PRO A CA 1
ATOM 763 C C . PRO A 1 105 ? 11.268 -3.555 -24.430 1.00 67.31 105 PRO A C 1
ATOM 765 O O . PRO A 1 105 ? 12.277 -4.203 -24.710 1.00 67.31 105 PRO A O 1
ATOM 768 N N . ARG A 1 106 ? 10.489 -3.019 -25.379 1.00 70.25 106 ARG A N 1
ATOM 769 C CA . ARG A 1 106 ? 10.930 -2.931 -26.774 1.00 70.25 106 ARG A CA 1
ATOM 770 C C . ARG A 1 106 ? 12.116 -1.976 -26.819 1.00 70.25 106 ARG A C 1
ATOM 772 O O . ARG A 1 106 ? 11.939 -0.761 -26.864 1.00 70.25 106 ARG A O 1
ATOM 779 N N . LEU A 1 107 ? 13.321 -2.535 -26.778 1.00 72.38 107 LEU A N 1
ATOM 780 C CA . LEU A 1 107 ? 14.537 -1.795 -27.068 1.00 72.38 107 LEU A CA 1
ATOM 781 C C . LEU A 1 107 ? 14.413 -1.242 -28.496 1.00 72.38 107 LEU A C 1
ATOM 783 O O . LEU A 1 107 ? 14.086 -2.005 -29.411 1.00 72.38 107 LEU A O 1
ATOM 787 N N . PRO A 1 108 ? 14.608 0.070 -28.705 1.00 73.69 108 PRO A N 1
ATOM 788 C CA . PRO A 1 108 ? 14.622 0.624 -30.045 1.00 73.69 108 PRO A CA 1
ATOM 789 C C . PRO A 1 108 ? 15.733 -0.057 -30.842 1.00 73.69 108 PRO A C 1
ATOM 791 O O . PRO A 1 108 ? 16.870 -0.170 -30.386 1.00 73.69 108 PRO A O 1
ATOM 794 N N . GLU A 1 109 ? 15.373 -0.533 -32.029 1.00 79.81 109 GLU A N 1
ATOM 795 C CA . GLU A 1 109 ? 16.289 -1.188 -32.952 1.00 79.81 109 GLU A CA 1
ATOM 796 C C . GLU A 1 109 ? 17.489 -0.267 -33.217 1.00 79.81 109 GLU A C 1
ATOM 798 O O . GLU A 1 109 ? 17.317 0.928 -33.488 1.00 79.81 109 GLU A O 1
ATOM 803 N N . ALA A 1 110 ? 18.705 -0.806 -33.096 1.00 76.56 110 ALA A N 1
ATOM 804 C CA . ALA A 1 110 ? 19.932 -0.050 -33.300 1.00 76.56 110 ALA A CA 1
ATOM 805 C C . ALA A 1 110 ? 19.994 0.444 -34.753 1.00 76.56 110 ALA A C 1
ATOM 807 O O . ALA A 1 110 ? 20.398 -0.274 -35.665 1.00 76.56 110 ALA A O 1
ATOM 808 N N . ARG A 1 111 ? 19.563 1.686 -34.989 1.00 78.38 111 ARG A N 1
ATOM 809 C CA . ARG A 1 111 ? 19.697 2.330 -36.296 1.00 78.38 111 ARG A CA 1
ATOM 810 C C . ARG A 1 111 ? 21.135 2.786 -36.482 1.00 78.38 111 ARG A C 1
ATOM 812 O O . ARG A 1 111 ? 21.670 3.516 -35.651 1.00 78.38 111 ARG A O 1
ATOM 819 N N . ALA A 1 112 ? 21.730 2.396 -37.606 1.00 81.94 112 ALA A N 1
ATOM 820 C CA . ALA A 1 112 ? 23.027 2.909 -38.018 1.00 81.94 112 ALA A CA 1
ATOM 821 C C . ALA A 1 112 ? 22.999 4.454 -38.082 1.00 81.94 112 ALA A C 1
ATOM 823 O O . ALA A 1 112 ? 22.002 5.032 -38.540 1.00 81.94 112 ALA A O 1
ATOM 824 N N . PRO A 1 113 ? 24.065 5.141 -37.629 1.00 78.62 113 PRO A N 1
ATOM 825 C CA . PRO A 1 113 ? 24.144 6.594 -37.698 1.00 78.62 113 PRO A CA 1
ATOM 826 C C . PRO A 1 113 ? 24.074 7.059 -39.157 1.00 78.62 113 PRO A C 1
ATOM 828 O O . PRO A 1 113 ? 24.712 6.483 -40.041 1.00 78.62 113 PRO A O 1
ATOM 831 N N . ARG A 1 114 ? 23.287 8.110 -39.427 1.00 78.50 114 ARG A N 1
ATOM 832 C CA . ARG A 1 114 ? 23.236 8.710 -40.767 1.00 78.50 114 ARG A CA 1
ATOM 833 C C . ARG A 1 114 ? 24.602 9.322 -41.101 1.00 78.50 114 ARG A C 1
ATOM 835 O O . ARG A 1 114 ? 25.176 9.989 -40.239 1.00 78.50 114 ARG A O 1
ATOM 842 N N . PRO A 1 115 ? 25.113 9.144 -42.332 1.00 81.69 115 PRO A N 1
ATOM 843 C CA . PRO A 1 115 ? 26.354 9.783 -42.741 1.00 81.69 115 PRO A CA 1
ATOM 844 C C . PRO A 1 115 ? 26.217 11.315 -42.675 1.00 81.69 115 PRO A C 1
ATOM 846 O O . PRO A 1 115 ? 25.128 11.845 -42.923 1.00 81.69 115 PRO A O 1
ATOM 849 N N . PRO A 1 116 ? 27.302 12.038 -42.345 1.00 78.69 116 PRO A N 1
ATOM 850 C CA . PRO A 1 116 ? 27.281 13.492 -42.269 1.00 78.69 116 PRO A CA 1
ATOM 851 C C . PRO A 1 116 ? 26.939 14.096 -43.635 1.00 78.69 116 PRO A C 1
ATOM 853 O O . PRO A 1 116 ? 27.424 13.639 -44.675 1.00 78.69 116 PRO A O 1
ATOM 856 N N . ALA A 1 117 ? 26.102 15.137 -43.629 1.00 78.31 117 ALA A N 1
ATOM 857 C CA . ALA A 1 117 ? 25.762 15.885 -44.831 1.00 78.31 117 ALA A CA 1
ATOM 858 C C . ALA A 1 117 ? 27.040 16.498 -45.422 1.00 78.31 117 ALA A C 1
ATOM 860 O O . ALA A 1 117 ? 27.702 17.316 -44.782 1.00 78.31 117 ALA A O 1
ATOM 861 N N . ARG A 1 118 ? 27.404 16.090 -46.641 1.00 76.12 118 ARG A N 1
ATOM 862 C CA . ARG A 1 118 ? 28.504 16.723 -47.370 1.00 76.12 118 ARG A CA 1
ATOM 863 C C . ARG A 1 118 ? 28.015 18.081 -47.860 1.00 76.12 118 ARG A C 1
ATOM 865 O O . ARG A 1 118 ? 27.042 18.146 -48.609 1.00 76.12 118 ARG A O 1
ATOM 872 N N . ALA A 1 119 ? 28.674 19.151 -47.423 1.00 70.69 119 ALA A N 1
ATOM 873 C CA . ALA A 1 119 ? 28.458 20.466 -48.005 1.00 70.69 119 ALA A CA 1
ATOM 874 C C . ALA A 1 119 ? 28.792 20.414 -49.511 1.00 70.69 119 ALA A C 1
ATOM 876 O O . ALA A 1 119 ? 29.739 19.717 -49.894 1.00 70.69 119 ALA A O 1
ATOM 877 N N . PRO A 1 120 ? 28.027 21.108 -50.373 1.00 74.62 120 PRO A N 1
ATOM 878 C CA . PRO A 1 120 ? 28.368 21.213 -51.783 1.00 74.62 120 PRO A CA 1
ATOM 879 C C . PRO A 1 120 ? 29.763 21.840 -51.935 1.00 74.62 120 PRO A C 1
ATOM 881 O O . PRO A 1 120 ? 30.126 22.707 -51.134 1.00 74.62 120 PRO A O 1
ATOM 884 N N . PRO A 1 121 ? 30.562 21.411 -52.930 1.00 77.81 121 PRO A N 1
ATOM 885 C CA . PRO A 1 121 ? 31.893 21.960 -53.141 1.00 77.81 121 PRO A CA 1
ATOM 886 C C . PRO A 1 121 ? 31.785 23.471 -53.361 1.00 77.81 121 PRO A C 1
ATOM 888 O O . PRO A 1 121 ? 31.065 23.929 -54.249 1.00 77.81 121 PRO A O 1
ATOM 891 N N . THR A 1 122 ? 32.485 24.251 -52.537 1.00 73.38 122 THR A N 1
ATOM 892 C CA . THR A 1 122 ? 32.629 25.694 -52.732 1.00 73.38 122 THR A CA 1
ATOM 893 C C . THR A 1 122 ? 33.289 25.917 -54.088 1.00 73.38 122 THR A C 1
ATOM 895 O O . THR A 1 122 ? 34.479 25.642 -54.243 1.00 73.38 122 THR A O 1
ATOM 898 N N . MET A 1 123 ? 32.525 26.363 -55.088 1.00 72.94 123 MET A N 1
ATOM 899 C CA . MET A 1 123 ? 33.115 26.732 -56.372 1.00 72.94 123 MET A CA 1
ATOM 900 C C . MET A 1 123 ? 34.056 27.926 -56.153 1.00 72.94 123 MET A C 1
ATOM 902 O O . MET A 1 123 ? 33.662 28.884 -55.477 1.00 72.94 123 MET A O 1
ATOM 906 N N . PRO A 1 124 ? 35.282 27.901 -56.701 1.00 69.94 124 PRO A N 1
ATOM 907 C CA . PRO A 1 124 ? 36.174 29.047 -56.640 1.00 69.94 124 PRO A CA 1
ATOM 908 C C . PRO A 1 124 ? 35.524 30.222 -57.379 1.00 69.94 124 PRO A C 1
ATOM 910 O O . PRO A 1 124 ? 35.229 30.141 -58.570 1.00 69.94 124 PRO A O 1
ATOM 913 N N . ARG A 1 125 ? 35.267 31.315 -56.656 1.00 76.00 125 ARG A N 1
ATOM 914 C CA . ARG A 1 125 ? 34.753 32.561 -57.228 1.00 76.00 125 ARG A CA 1
ATOM 915 C C . ARG A 1 125 ? 35.952 33.444 -57.557 1.00 76.00 125 ARG A C 1
ATOM 917 O O . ARG A 1 125 ? 36.692 33.820 -56.652 1.00 76.00 125 ARG A O 1
ATOM 924 N N . ALA A 1 126 ? 36.164 33.739 -58.837 1.00 78.06 126 ALA A N 1
ATOM 925 C CA . ALA A 1 126 ? 37.172 34.715 -59.236 1.00 78.06 126 ALA A CA 1
ATOM 926 C C . ALA A 1 126 ? 36.804 36.104 -58.668 1.00 78.06 126 ALA A C 1
ATOM 928 O O . ALA A 1 126 ? 35.611 36.420 -58.570 1.00 78.06 126 ALA A O 1
ATOM 929 N N . PRO A 1 127 ? 37.792 36.924 -58.267 1.00 74.00 127 PRO A N 1
ATOM 930 C CA . PRO A 1 127 ? 37.537 38.290 -57.827 1.00 74.00 127 PRO A CA 1
ATOM 931 C C . PRO A 1 127 ? 36.921 39.118 -58.972 1.00 74.00 127 PRO A C 1
ATOM 933 O O . PRO A 1 127 ? 37.205 38.844 -60.141 1.00 74.00 127 PRO A O 1
ATOM 936 N N . PRO A 1 128 ? 36.065 40.112 -58.668 1.00 74.25 128 PRO A N 1
ATOM 937 C CA . PRO A 1 128 ? 35.479 40.971 -59.690 1.00 74.25 128 PRO A CA 1
ATOM 938 C C . PRO A 1 128 ? 36.579 41.742 -60.429 1.00 74.25 128 PRO A C 1
ATOM 940 O O . PRO A 1 128 ? 37.478 42.303 -59.802 1.00 74.25 128 PRO A O 1
ATOM 943 N N . ALA A 1 129 ? 36.503 41.768 -61.760 1.00 72.69 129 ALA A N 1
ATOM 944 C CA . ALA A 1 129 ? 37.365 42.615 -62.572 1.00 72.69 129 ALA A CA 1
ATOM 945 C C . ALA A 1 129 ? 36.995 44.087 -62.332 1.00 72.69 129 ALA A C 1
ATOM 947 O O . ALA A 1 129 ? 35.823 44.453 -62.435 1.00 72.69 129 ALA A O 1
ATOM 948 N N . ALA A 1 130 ? 37.985 44.911 -61.987 1.00 68.12 130 ALA A N 1
ATOM 949 C CA . ALA A 1 130 ? 37.823 46.357 -61.915 1.00 68.12 130 ALA A CA 1
ATOM 950 C C . ALA A 1 130 ? 37.734 46.915 -63.345 1.00 68.12 130 ALA A C 1
ATOM 952 O O . ALA A 1 130 ? 38.614 46.635 -64.162 1.00 68.12 130 ALA A O 1
ATOM 953 N N . ALA A 1 131 ? 36.653 47.640 -63.630 1.00 60.69 131 ALA A N 1
ATOM 954 C CA . A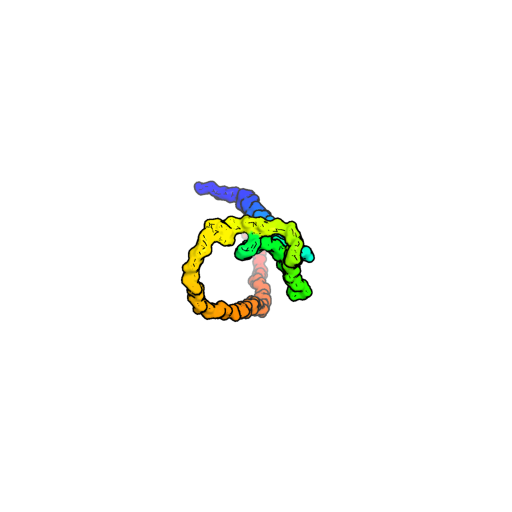LA A 1 131 ? 36.470 48.443 -64.837 1.00 60.69 131 ALA A CA 1
ATOM 955 C C . ALA A 1 131 ? 36.877 49.894 -64.564 1.00 60.69 131 ALA A C 1
ATOM 957 O O . ALA A 1 131 ? 36.675 50.338 -63.408 1.00 60.69 131 ALA A O 1
#

Secondary structure (DSSP, 8-state):
--PPPHHHHHHHHHHHHHHHHHHHHHHHHHHS--TT-EEEEEEETTEEEEEEE-SSTTS---BS--TT--------HHHHSS----PPPPP-PPPP----------PPP-PPPPPPPPPPP----PPPPP-

InterPro domains:
  IPR021333 Protein of unknown function DUF2946 [PF11162] (9-128)

Organism: NCBI:txid1335062

Sequence (131 aa):
MTRPRPFLLSLLALLLIGQGLAAAVHCLRAAQPPAQGLMVHLCTPEGLRLVRMPAGPDQPAEEEGAPGQPGLGGWCPACHALPQLALPAPPLLPAPRWHLADIAPRLPEARAPRPPARAPPTMPRAPPAAA

Radius of gyration: 33.57 Å; chains: 1; bounding box: 64×66×92 Å

pLDDT: mean 73.02, std 12.04, range [44.94, 97.0]